Protein AF-A0A445IKS2-F1 (afdb_monomer_lite)

Sequence (73 aa):
MVRGAKGYLAPQWVSNHPIIVKADVYNYGMLLLEIIGGRRNLDMSFGAEDFFYPGSAYKEMTNGSIIKVADRR

Structure (mmCIF, N/CA/C/O backbone):
data_AF-A0A445IKS2-F1
#
_entry.id   AF-A0A445IKS2-F1
#
loop_
_atom_site.group_PDB
_atom_site.id
_atom_site.type_symbol
_atom_site.label_atom_id
_atom_site.label_alt_id
_atom_site.label_comp_id
_atom_site.label_asym_id
_atom_site.label_entity_id
_atom_site.label_seq_id
_atom_site.pdbx_PDB_ins_code
_atom_site.Cartn_x
_atom_site.Cartn_y
_atom_site.Cartn_z
_atom_site.occupancy
_atom_site.B_iso_or_equiv
_atom_site.auth_seq_id
_atom_site.auth_comp_id
_atom_site.auth_asym_id
_atom_site.auth_atom_id
_atom_site.pdbx_PDB_model_num
ATOM 1 N N . MET A 1 1 ? 14.786 12.096 -22.490 1.00 41.19 1 MET A N 1
ATOM 2 C CA . MET A 1 1 ? 13.324 12.269 -22.335 1.00 41.19 1 MET A CA 1
ATOM 3 C C . MET A 1 1 ? 12.813 11.158 -21.433 1.00 41.19 1 MET A C 1
ATOM 5 O O . MET A 1 1 ? 12.769 10.017 -21.867 1.00 41.19 1 MET A O 1
ATOM 9 N N . VAL A 1 2 ? 12.513 11.460 -20.170 1.00 43.97 2 VAL A N 1
ATOM 10 C CA . VAL A 1 2 ? 11.923 10.487 -19.237 1.00 43.97 2 VAL A CA 1
ATOM 11 C C . VAL A 1 2 ? 10.405 10.566 -19.394 1.00 43.97 2 VAL A C 1
ATOM 13 O O . VAL A 1 2 ? 9.816 11.612 -19.135 1.00 43.97 2 VAL A O 1
ATOM 16 N N . ARG A 1 3 ? 9.777 9.487 -19.872 1.00 57.78 3 ARG A N 1
ATOM 17 C CA . ARG A 1 3 ? 8.317 9.309 -19.852 1.00 57.78 3 ARG A CA 1
ATOM 18 C C . ARG A 1 3 ? 7.965 8.443 -18.646 1.00 57.78 3 ARG A C 1
ATOM 20 O O . ARG A 1 3 ? 8.200 7.243 -18.671 1.00 57.78 3 ARG A O 1
ATOM 27 N N . GLY A 1 4 ? 7.401 9.059 -17.614 1.00 52.47 4 GLY A N 1
ATOM 28 C CA . GLY A 1 4 ? 6.828 8.370 -16.459 1.00 52.47 4 GLY A CA 1
ATOM 29 C C . GLY A 1 4 ? 5.919 9.321 -15.687 1.00 52.47 4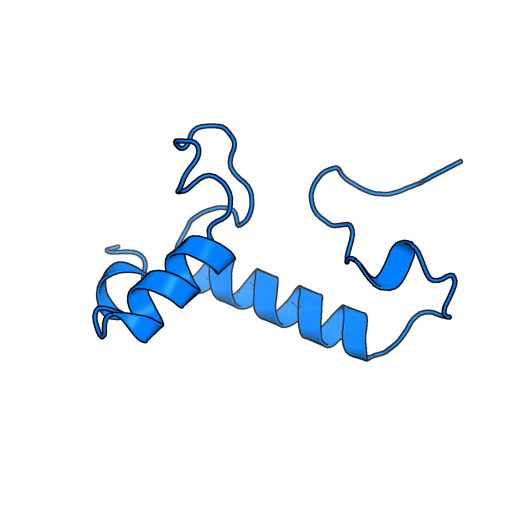 GLY A C 1
ATOM 30 O O . GLY A 1 4 ? 6.293 10.469 -15.445 1.00 52.47 4 GLY A O 1
ATOM 31 N N . ALA A 1 5 ? 4.711 8.875 -15.343 1.00 55.00 5 ALA A N 1
ATOM 32 C CA . ALA A 1 5 ? 3.813 9.635 -14.480 1.00 55.00 5 ALA A CA 1
ATOM 33 C C . ALA A 1 5 ? 4.388 9.679 -13.055 1.00 55.00 5 ALA A C 1
ATOM 35 O O . ALA A 1 5 ? 4.853 8.659 -12.538 1.00 55.00 5 ALA A O 1
ATOM 36 N N . LYS A 1 6 ? 4.361 10.857 -12.417 1.00 53.62 6 LYS A N 1
ATOM 37 C CA . LYS A 1 6 ? 4.768 11.017 -11.013 1.00 53.62 6 LYS A CA 1
ATOM 38 C C . LYS A 1 6 ? 3.939 10.059 -10.145 1.00 53.62 6 LYS A C 1
ATOM 40 O O . LYS A 1 6 ? 2.732 10.239 -10.044 1.00 53.62 6 LYS A O 1
ATOM 45 N N . GLY A 1 7 ? 4.592 9.051 -9.563 1.00 57.91 7 GLY A N 1
ATOM 46 C CA . GLY A 1 7 ? 3.970 8.066 -8.665 1.00 57.91 7 GLY A CA 1
ATOM 47 C C . GLY A 1 7 ? 4.156 6.595 -9.059 1.00 57.91 7 GLY A C 1
ATOM 48 O O . GLY A 1 7 ? 4.013 5.738 -8.199 1.00 57.91 7 GLY A O 1
ATOM 49 N N . TYR A 1 8 ? 4.540 6.296 -10.307 1.00 54.62 8 TYR A N 1
ATOM 50 C CA . TYR A 1 8 ? 4.659 4.918 -10.832 1.00 54.62 8 TYR A CA 1
ATOM 51 C C . TYR A 1 8 ? 6.107 4.473 -11.107 1.00 54.62 8 TYR A C 1
ATOM 53 O O . TYR A 1 8 ? 6.365 3.635 -11.969 1.00 54.62 8 TYR A O 1
ATOM 61 N N . LEU A 1 9 ? 7.084 5.059 -10.415 1.00 62.06 9 LEU A N 1
ATOM 62 C CA . LEU A 1 9 ? 8.495 4.715 -10.604 1.00 62.06 9 LEU A CA 1
ATOM 63 C C . LEU A 1 9 ? 8.935 3.696 -9.553 1.00 62.06 9 LEU A C 1
ATOM 65 O O . LEU A 1 9 ? 9.159 4.039 -8.395 1.00 62.06 9 LEU A O 1
ATOM 69 N N . ALA A 1 10 ? 9.060 2.436 -9.974 1.00 55.62 10 ALA A N 1
ATOM 70 C CA . ALA A 1 10 ? 9.582 1.360 -9.138 1.00 55.62 10 ALA A CA 1
ATOM 71 C C . ALA A 1 10 ? 11.086 1.569 -8.834 1.00 55.62 10 ALA A C 1
ATOM 73 O O . ALA A 1 10 ? 11.830 1.992 -9.722 1.00 55.62 10 ALA A O 1
ATOM 74 N N . PRO A 1 11 ? 11.581 1.209 -7.633 1.00 53.91 11 PRO A N 1
ATOM 75 C CA . PRO A 1 11 ? 12.96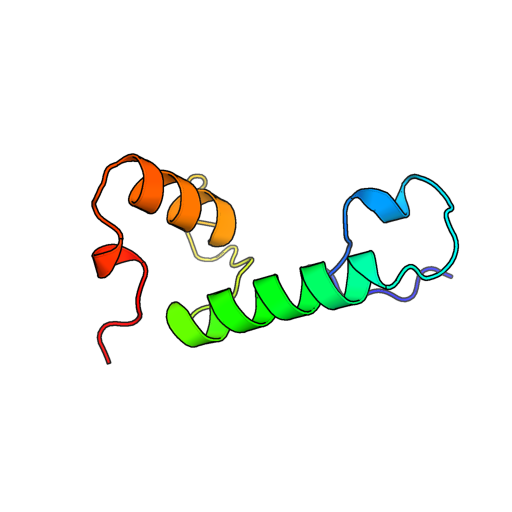6 1.462 -7.199 1.00 53.91 11 PRO A CA 1
ATOM 76 C C . PRO A 1 11 ? 14.034 0.791 -8.080 1.00 53.91 11 PRO A C 1
ATOM 78 O O . PRO A 1 11 ? 15.148 1.292 -8.206 1.00 53.91 11 PRO A O 1
ATOM 81 N N . GLN A 1 12 ? 13.680 -0.293 -8.775 1.00 47.41 12 GLN A N 1
ATOM 82 C CA . GLN A 1 12 ? 14.536 -0.950 -9.770 1.00 47.41 12 GLN A CA 1
ATOM 83 C C . GLN A 1 12 ? 14.816 -0.125 -11.044 1.00 47.41 12 GLN A C 1
ATOM 85 O O . GLN A 1 12 ? 15.708 -0.484 -11.812 1.00 47.41 12 GLN A O 1
ATOM 90 N N . TRP A 1 13 ? 14.127 1.002 -11.270 1.00 53.44 13 TRP A N 1
ATOM 91 C CA . TRP A 1 13 ? 14.434 1.918 -12.382 1.00 53.44 13 TRP A CA 1
ATOM 92 C C . TRP A 1 13 ? 15.762 2.666 -12.210 1.00 53.44 13 TRP A C 1
ATOM 94 O O . TRP A 1 13 ? 16.310 3.167 -13.188 1.00 53.44 13 TRP A O 1
ATOM 104 N N . VAL A 1 14 ? 16.322 2.695 -10.998 1.00 52.03 14 VAL A N 1
ATOM 105 C CA . VAL A 1 14 ? 17.666 3.238 -10.734 1.00 52.03 14 VAL A CA 1
ATOM 106 C C . VAL A 1 14 ? 18.766 2.266 -11.205 1.00 52.03 14 VAL A C 1
ATOM 108 O O . VAL A 1 14 ? 19.927 2.647 -11.317 1.00 52.03 14 VAL A O 1
ATOM 111 N N . SER A 1 15 ? 18.417 1.016 -11.541 1.00 53.44 15 SER A N 1
ATOM 112 C CA . SER A 1 15 ? 19.375 -0.078 -11.773 1.00 53.44 15 SER A CA 1
ATOM 113 C C . SER A 1 15 ? 19.447 -0.591 -13.217 1.00 53.44 15 SER A C 1
ATOM 115 O O . SER A 1 15 ? 19.994 -1.671 -13.441 1.00 53.44 15 SER A O 1
ATOM 117 N N . ASN A 1 16 ? 18.914 0.156 -14.193 1.00 50.66 16 ASN A N 1
ATOM 118 C CA . ASN A 1 16 ? 19.104 -0.072 -15.635 1.00 50.66 16 ASN A CA 1
ATOM 119 C C . ASN A 1 16 ? 18.905 -1.538 -16.105 1.00 50.66 16 ASN A C 1
ATOM 121 O O . ASN A 1 16 ? 19.635 -2.015 -16.972 1.00 50.66 16 ASN A O 1
ATOM 125 N N . HIS A 1 17 ? 17.951 -2.271 -15.514 1.00 53.12 17 HIS A N 1
ATOM 126 C CA . HIS A 1 17 ? 17.632 -3.653 -15.895 1.00 53.12 17 HIS A CA 1
ATOM 127 C C . HIS A 1 17 ? 16.415 -3.706 -16.834 1.00 53.12 17 HIS A C 1
ATOM 129 O O . HIS A 1 17 ? 15.470 -2.935 -16.650 1.00 53.12 17 HIS A O 1
ATOM 135 N N . PRO A 1 18 ? 16.429 -4.598 -17.844 1.00 49.56 18 PRO A N 1
ATOM 136 C CA . PRO A 1 18 ? 15.416 -4.655 -18.897 1.00 49.56 18 PRO A CA 1
ATOM 137 C C . PRO A 1 18 ? 14.048 -5.000 -18.311 1.00 49.56 18 PRO A C 1
ATOM 139 O O . PRO A 1 18 ? 13.985 -5.709 -17.318 1.00 49.56 18 PRO A O 1
ATOM 142 N N . ILE A 1 19 ? 12.973 -4.501 -18.927 1.00 65.06 19 ILE A N 1
ATOM 143 C CA . ILE A 1 19 ? 11.563 -4.668 -18.522 1.00 65.06 19 ILE A CA 1
ATOM 144 C C . ILE A 1 19 ? 11.320 -6.085 -17.973 1.00 65.06 19 ILE A C 1
ATOM 146 O O . ILE A 1 19 ? 11.309 -7.065 -18.714 1.00 65.06 19 ILE A O 1
ATOM 150 N N . ILE A 1 20 ? 11.206 -6.187 -16.647 1.00 61.25 20 ILE A N 1
ATOM 151 C CA . ILE A 1 20 ? 11.197 -7.457 -15.919 1.00 61.25 20 ILE A CA 1
ATOM 152 C C . ILE A 1 20 ? 9.759 -7.749 -15.506 1.00 61.25 20 ILE A C 1
ATOM 154 O O . ILE A 1 20 ? 9.121 -6.881 -14.921 1.00 61.25 20 ILE A O 1
ATOM 158 N N . VAL A 1 21 ? 9.300 -8.990 -15.675 1.00 71.88 21 VAL A N 1
ATOM 159 C CA . VAL A 1 21 ? 8.027 -9.533 -15.140 1.00 71.88 21 VAL A CA 1
ATOM 160 C C . VAL A 1 21 ? 7.772 -9.125 -13.675 1.00 71.88 21 VAL A C 1
ATOM 162 O O . VAL A 1 21 ? 6.639 -8.946 -13.242 1.00 71.88 21 VAL A O 1
ATOM 165 N N . LYS A 1 22 ? 8.841 -8.901 -12.899 1.00 73.44 22 LYS A N 1
ATOM 166 C CA . LYS A 1 22 ? 8.783 -8.395 -11.519 1.00 73.44 22 LYS A CA 1
ATOM 167 C C . LYS A 1 22 ? 8.175 -6.990 -11.383 1.00 73.44 22 LYS A C 1
ATOM 169 O O . LYS A 1 22 ? 7.601 -6.689 -10.342 1.00 73.44 22 LYS A O 1
ATOM 174 N N . ALA A 1 23 ? 8.302 -6.131 -12.393 1.00 77.19 23 ALA A N 1
ATOM 175 C CA . ALA A 1 23 ? 7.671 -4.815 -12.418 1.00 77.19 23 ALA A CA 1
ATOM 176 C C . ALA A 1 23 ? 6.149 -4.928 -12.585 1.00 77.19 23 ALA A C 1
ATOM 178 O O . ALA A 1 23 ? 5.423 -4.235 -11.879 1.00 77.19 23 ALA A O 1
ATOM 179 N N . ASP A 1 24 ? 5.672 -5.841 -13.434 1.00 85.00 24 ASP A N 1
ATOM 180 C CA . ASP A 1 24 ? 4.236 -6.085 -13.610 1.00 85.00 24 ASP A CA 1
ATOM 181 C C . ASP A 1 24 ? 3.609 -6.665 -12.340 1.00 85.00 24 ASP A C 1
ATOM 183 O O . ASP A 1 24 ? 2.553 -6.207 -11.915 1.00 85.00 24 ASP A O 1
ATOM 187 N N . VAL A 1 25 ? 4.296 -7.598 -11.669 1.00 88.69 25 VAL A N 1
ATOM 188 C CA . VAL A 1 25 ? 3.858 -8.135 -10.366 1.00 88.69 25 VAL A CA 1
ATOM 189 C C . VAL A 1 25 ? 3.783 -7.034 -9.308 1.00 88.69 25 VAL A C 1
ATOM 191 O O . VAL A 1 25 ? 2.810 -6.969 -8.558 1.00 88.69 25 VAL A O 1
ATOM 194 N N . TYR A 1 26 ? 4.782 -6.147 -9.256 1.00 86.38 26 TYR A N 1
ATOM 195 C CA . TYR A 1 26 ? 4.766 -5.011 -8.336 1.00 86.38 26 TYR A CA 1
ATOM 196 C C . TYR A 1 26 ? 3.590 -4.073 -8.629 1.00 86.38 26 TYR A C 1
ATOM 198 O O . TYR A 1 26 ? 2.813 -3.766 -7.728 1.00 86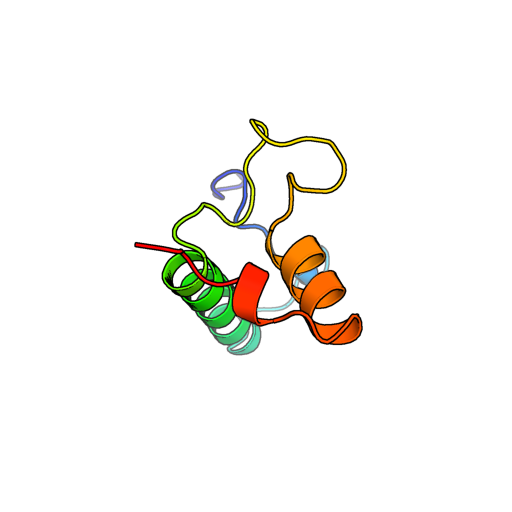.38 26 TYR A O 1
ATOM 206 N N . ASN A 1 27 ? 3.415 -3.666 -9.888 1.00 87.81 27 ASN A N 1
ATOM 207 C CA . ASN A 1 27 ? 2.326 -2.780 -10.298 1.00 87.81 27 ASN A CA 1
ATOM 208 C C . ASN A 1 27 ? 0.950 -3.407 -10.038 1.00 87.81 27 ASN A C 1
ATOM 210 O O . ASN A 1 27 ? 0.040 -2.712 -9.591 1.00 87.81 27 ASN A O 1
ATOM 214 N N . TYR A 1 28 ? 0.804 -4.716 -10.253 1.00 92.12 28 TYR A N 1
ATOM 215 C CA . TYR A 1 28 ? -0.409 -5.452 -9.910 1.00 92.12 28 TYR A CA 1
ATOM 216 C C . TYR A 1 28 ? -0.674 -5.442 -8.398 1.00 92.12 28 TYR A C 1
ATOM 218 O O . TYR A 1 28 ? -1.795 -5.171 -7.978 1.00 92.12 28 TYR A O 1
ATOM 226 N N . GLY A 1 29 ? 0.350 -5.652 -7.566 1.00 93.19 29 GLY A N 1
ATOM 227 C CA . GLY A 1 29 ? 0.223 -5.544 -6.109 1.00 93.19 29 GLY A CA 1
ATOM 228 C C . GLY A 1 29 ? -0.196 -4.144 -5.652 1.00 93.19 29 GLY A C 1
ATOM 229 O O . GLY A 1 29 ? -1.074 -4.006 -4.804 1.00 93.19 29 GLY A O 1
ATOM 230 N N . MET A 1 30 ? 0.371 -3.104 -6.263 1.00 92.12 30 MET A N 1
ATOM 231 C CA . MET A 1 30 ? -0.028 -1.718 -6.018 1.00 92.12 30 MET A CA 1
ATOM 232 C C . MET A 1 30 ? -1.493 -1.486 -6.405 1.00 92.12 30 MET A C 1
ATOM 234 O O . MET A 1 30 ? -2.242 -0.919 -5.615 1.00 92.12 30 MET A O 1
ATOM 238 N N . LEU A 1 31 ? -1.933 -1.975 -7.567 1.00 94.25 31 LEU A N 1
ATOM 239 C CA . LEU A 1 31 ? -3.329 -1.877 -7.996 1.00 94.25 31 LEU A CA 1
ATOM 240 C C . LEU A 1 31 ? -4.285 -2.561 -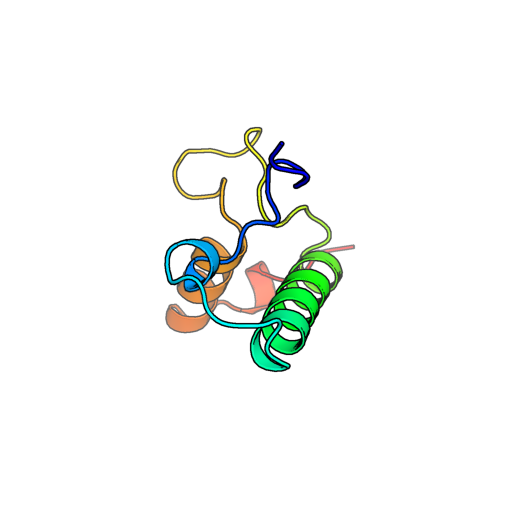7.007 1.00 94.25 31 LEU A C 1
ATOM 242 O O . LEU A 1 31 ? -5.315 -1.991 -6.660 1.00 94.25 31 LEU A O 1
ATOM 246 N N . LEU A 1 32 ? -3.943 -3.761 -6.526 1.00 93.88 32 LEU A N 1
ATOM 247 C CA . LEU A 1 32 ? -4.751 -4.464 -5.524 1.00 93.88 32 LEU A CA 1
ATOM 248 C C . LEU A 1 32 ? -4.893 -3.651 -4.238 1.00 93.88 32 LEU A C 1
ATOM 250 O O . LEU A 1 32 ? -5.983 -3.599 -3.678 1.00 93.88 32 LEU A O 1
ATOM 254 N N . LEU A 1 33 ? -3.821 -2.999 -3.787 1.00 92.38 33 LEU A N 1
ATOM 255 C CA . LEU A 1 33 ? -3.871 -2.128 -2.615 1.00 92.38 33 LEU A CA 1
ATOM 256 C C . LEU A 1 33 ? -4.817 -0.940 -2.834 1.00 92.38 33 LEU A C 1
ATOM 258 O O . LEU A 1 33 ? -5.603 -0.640 -1.942 1.00 92.38 33 LEU A O 1
ATOM 262 N N . GLU A 1 34 ? -4.830 -0.315 -4.014 1.00 92.31 34 GLU A N 1
ATOM 263 C CA . GLU A 1 34 ? -5.786 0.773 -4.292 1.00 92.31 34 GLU A CA 1
ATOM 264 C C . GLU A 1 34 ? -7.235 0.285 -4.308 1.00 92.31 34 GLU A C 1
ATOM 266 O O . GLU A 1 34 ? -8.118 0.981 -3.809 1.00 92.31 34 GLU A O 1
ATOM 271 N N . ILE A 1 35 ? -7.483 -0.915 -4.844 1.00 93.38 35 ILE A N 1
ATOM 272 C CA . ILE A 1 35 ? -8.817 -1.529 -4.859 1.00 93.38 35 ILE A CA 1
ATOM 273 C C . ILE A 1 35 ? -9.277 -1.842 -3.434 1.00 93.38 35 ILE A C 1
ATOM 275 O O . ILE A 1 35 ? -10.397 -1.504 -3.067 1.00 93.38 35 ILE A O 1
ATOM 279 N N . ILE A 1 36 ? -8.419 -2.476 -2.631 1.00 90.62 36 ILE A N 1
ATOM 280 C CA . ILE A 1 36 ? -8.741 -2.862 -1.253 1.00 90.62 36 ILE A CA 1
ATOM 281 C C . ILE A 1 36 ? -8.927 -1.623 -0.377 1.00 90.62 36 ILE A C 1
ATOM 283 O O . ILE A 1 36 ? -9.842 -1.596 0.437 1.00 90.62 36 ILE A O 1
ATOM 287 N N . GLY A 1 37 ? -8.068 -0.616 -0.525 1.00 89.00 37 GLY A N 1
ATOM 288 C CA . GLY A 1 37 ? -8.076 0.587 0.303 1.00 89.00 37 GLY A CA 1
ATOM 289 C C . GLY A 1 37 ? -9.045 1.674 -0.133 1.00 89.00 37 GLY A C 1
ATOM 290 O O . GLY A 1 37 ? -9.255 2.620 0.623 1.00 89.00 37 GLY A O 1
ATOM 291 N N . GLY A 1 38 ? -9.576 1.605 -1.357 1.00 90.44 38 GLY A N 1
ATOM 292 C CA . GLY A 1 38 ? -10.445 2.643 -1.919 1.00 90.44 38 GLY A CA 1
ATOM 293 C C . GLY A 1 38 ? -9.767 4.013 -2.068 1.00 90.44 38 GLY A C 1
ATOM 294 O O . GLY A 1 38 ? -10.438 5.029 -2.253 1.00 90.44 38 GLY A O 1
ATOM 295 N N . ARG A 1 39 ? -8.432 4.072 -1.978 1.00 89.88 39 ARG A N 1
ATOM 296 C CA . ARG A 1 39 ? -7.628 5.301 -2.021 1.00 89.88 39 ARG A CA 1
ATOM 297 C C . ARG A 1 39 ? -6.362 5.107 -2.841 1.00 89.88 39 ARG A C 1
ATOM 299 O O . ARG A 1 39 ? -5.899 3.989 -3.044 1.00 89.88 39 ARG A O 1
ATOM 306 N N . ARG A 1 40 ? -5.778 6.218 -3.291 1.00 90.50 40 ARG A N 1
ATOM 307 C CA . ARG A 1 40 ? -4.518 6.203 -4.042 1.00 90.50 40 ARG A CA 1
ATOM 308 C C . ARG A 1 40 ? -3.362 5.749 -3.161 1.00 90.50 40 ARG A C 1
ATOM 310 O O . ARG A 1 40 ? -3.270 6.144 -1.997 1.00 90.50 40 ARG A O 1
ATOM 317 N N . ASN A 1 41 ? -2.440 4.996 -3.755 1.00 91.19 41 ASN A N 1
ATOM 318 C CA . ASN A 1 41 ? -1.247 4.518 -3.061 1.00 91.19 41 ASN A CA 1
ATOM 319 C C . ASN A 1 41 ? -0.315 5.642 -2.595 1.00 91.19 41 ASN A C 1
ATOM 321 O O . ASN A 1 41 ? 0.340 5.516 -1.561 1.00 91.19 41 ASN A O 1
ATOM 325 N N . LEU A 1 42 ? -0.244 6.722 -3.375 1.00 90.44 42 LEU A N 1
ATOM 326 C CA . LEU A 1 42 ? 0.508 7.924 -3.047 1.00 90.44 42 LEU A CA 1
ATOM 327 C C . LEU A 1 42 ? -0.437 9.117 -3.106 1.00 90.44 42 LEU A C 1
ATOM 329 O O . LEU A 1 42 ? -0.908 9.498 -4.181 1.00 90.44 42 LEU A O 1
ATOM 333 N N . ASP A 1 43 ? -0.713 9.694 -1.945 1.00 88.62 43 ASP A N 1
ATOM 334 C CA . ASP A 1 43 ? -1.644 10.802 -1.805 1.00 88.62 43 ASP A CA 1
ATOM 335 C C . ASP A 1 43 ? -1.099 11.837 -0.815 1.00 88.62 43 ASP A C 1
ATOM 337 O O . ASP A 1 43 ? -1.031 11.610 0.391 1.00 88.62 43 ASP A O 1
ATOM 341 N N . MET A 1 44 ? -0.694 12.991 -1.354 1.00 85.25 44 MET A N 1
ATOM 342 C CA . MET A 1 44 ? -0.103 14.093 -0.587 1.00 85.25 44 MET A CA 1
ATOM 343 C C . MET A 1 44 ? -1.127 14.860 0.257 1.00 85.25 44 MET A C 1
ATOM 345 O O . MET A 1 44 ? -0.739 15.737 1.023 1.00 85.25 44 MET A O 1
ATOM 349 N N . SER A 1 45 ? -2.422 14.567 0.122 1.00 87.06 45 SER A N 1
ATOM 350 C CA . SER A 1 45 ? -3.449 15.125 1.001 1.00 87.06 45 SER A CA 1
ATOM 351 C C . SER A 1 45 ? -3.442 14.489 2.397 1.00 87.06 45 SER A C 1
ATOM 353 O O . SER A 1 45 ? -4.072 15.027 3.305 1.00 87.06 45 SER A O 1
ATOM 355 N N . PHE A 1 46 ? -2.721 13.378 2.591 1.00 83.06 46 PHE A N 1
ATOM 356 C CA . PHE A 1 46 ? -2.538 12.729 3.890 1.00 83.06 46 PHE A CA 1
ATOM 357 C C . PHE A 1 46 ? -1.266 13.209 4.603 1.00 83.06 46 PHE A C 1
ATOM 359 O O . PHE A 1 46 ? -0.349 13.757 3.993 1.00 83.06 46 PHE A O 1
ATOM 366 N N . GLY A 1 47 ? -1.211 12.998 5.922 1.00 84.94 47 GLY A N 1
ATOM 367 C CA . GLY A 1 47 ? -0.052 13.355 6.742 1.00 84.94 47 GLY A CA 1
ATOM 368 C C . GLY A 1 47 ? 1.218 12.575 6.376 1.00 84.94 47 GLY A C 1
ATOM 369 O O . GLY A 1 47 ? 1.172 11.578 5.657 1.00 84.94 47 GLY A O 1
ATOM 370 N N . ALA A 1 48 ? 2.360 13.005 6.922 1.00 79.62 48 ALA A N 1
ATOM 371 C CA . ALA A 1 48 ? 3.680 12.424 6.643 1.00 79.62 48 ALA A CA 1
ATOM 372 C C . ALA A 1 48 ? 3.798 10.914 6.943 1.00 79.62 48 ALA A C 1
ATOM 374 O O . ALA A 1 48 ? 4.661 10.249 6.386 1.00 79.62 48 ALA A O 1
ATOM 375 N N . GLU A 1 49 ? 2.919 10.368 7.780 1.00 77.56 49 GLU A N 1
ATOM 376 C CA . GLU A 1 49 ? 2.883 8.937 8.103 1.00 77.56 49 GLU A CA 1
ATOM 377 C C . GLU A 1 49 ? 1.993 8.127 7.149 1.00 77.56 49 GLU A C 1
ATOM 379 O O . GLU A 1 49 ? 2.170 6.920 7.033 1.00 77.56 49 GLU A O 1
ATOM 384 N N . ASP A 1 50 ? 1.058 8.781 6.451 1.00 83.19 50 ASP A N 1
ATOM 385 C CA . ASP A 1 50 ? -0.014 8.124 5.694 1.00 83.19 50 ASP A CA 1
ATOM 386 C C . ASP A 1 50 ? -0.057 8.500 4.214 1.00 83.19 50 ASP A C 1
ATOM 388 O O . ASP A 1 50 ? -0.909 7.997 3.479 1.00 83.19 50 ASP A O 1
ATOM 392 N N . PHE A 1 51 ? 0.847 9.363 3.744 1.00 87.44 51 PHE A N 1
ATOM 393 C CA . PHE A 1 51 ? 0.924 9.730 2.328 1.00 87.44 51 PHE A CA 1
ATOM 394 C C . PHE A 1 51 ? 1.275 8.536 1.428 1.00 87.44 51 PHE A C 1
ATOM 396 O O . PHE A 1 51 ? 0.946 8.553 0.241 1.00 87.44 51 PHE A O 1
ATOM 403 N N . PHE A 1 52 ? 1.929 7.507 1.982 1.00 91.38 52 PHE A N 1
ATOM 404 C CA . PHE A 1 52 ? 2.279 6.268 1.295 1.00 91.38 52 PHE A CA 1
ATOM 405 C C . PHE A 1 52 ? 1.497 5.088 1.876 1.00 91.38 52 PHE A C 1
ATOM 407 O O . PHE A 1 52 ? 1.925 4.411 2.814 1.00 91.38 52 PHE A O 1
ATOM 414 N N . TYR A 1 53 ? 0.340 4.826 1.276 1.00 91.38 53 TYR A N 1
ATOM 415 C CA . TYR A 1 53 ? -0.623 3.844 1.759 1.00 91.38 53 TYR A CA 1
ATOM 416 C C . TYR A 1 53 ? -0.073 2.409 1.884 1.00 91.38 53 TYR A C 1
ATOM 418 O O . TYR A 1 53 ? -0.357 1.788 2.906 1.00 91.38 53 TYR A O 1
ATOM 426 N N . PRO A 1 54 ? 0.762 1.868 0.968 1.00 92.31 54 PRO A N 1
ATOM 427 C CA . PRO A 1 54 ? 1.352 0.539 1.160 1.00 92.31 54 PRO A CA 1
ATOM 428 C C . PRO A 1 54 ? 2.196 0.419 2.435 1.00 92.31 54 PRO A C 1
ATOM 430 O O . PRO A 1 54 ? 2.206 -0.633 3.073 1.00 92.31 54 PRO A O 1
ATOM 433 N N . GLY A 1 55 ? 2.890 1.495 2.825 1.00 91.06 55 GLY A N 1
ATOM 434 C CA . GLY A 1 55 ? 3.668 1.540 4.063 1.00 91.06 55 GLY A CA 1
ATOM 435 C C . GLY A 1 55 ? 2.770 1.479 5.295 1.00 91.06 55 GLY A C 1
ATOM 436 O O . GLY A 1 55 ? 2.985 0.642 6.175 1.00 91.06 55 GLY A O 1
ATOM 437 N N . SER A 1 56 ? 1.716 2.299 5.325 1.00 88.81 56 SER A N 1
ATOM 438 C CA . SER A 1 56 ? 0.713 2.270 6.397 1.00 88.81 56 SER A CA 1
ATOM 439 C C . SER A 1 56 ? -0.019 0.925 6.459 1.00 88.81 56 SER A C 1
ATOM 441 O O . SER A 1 56 ? -0.188 0.366 7.539 1.00 88.81 56 SER A O 1
ATOM 443 N N . ALA A 1 57 ? -0.396 0.355 5.311 1.00 89.75 57 ALA A N 1
ATOM 444 C CA . ALA A 1 57 ? -1.059 -0.944 5.212 1.00 89.75 57 ALA A CA 1
ATOM 445 C C . ALA A 1 57 ? -0.198 -2.074 5.792 1.00 89.75 57 ALA A C 1
ATOM 447 O O . ALA A 1 57 ? -0.686 -2.907 6.557 1.00 89.75 57 ALA A O 1
ATOM 448 N N . TYR A 1 58 ? 1.100 -2.072 5.481 1.00 90.62 58 TYR A N 1
ATOM 449 C CA . TYR A 1 58 ? 2.047 -3.030 6.041 1.00 90.62 58 TYR A CA 1
ATOM 450 C C . TYR A 1 58 ? 2.177 -2.884 7.564 1.00 90.62 58 TYR A C 1
ATOM 452 O O . TYR A 1 58 ? 2.139 -3.883 8.281 1.00 90.62 58 TYR A O 1
ATOM 460 N N . LYS A 1 59 ? 2.252 -1.648 8.070 1.00 89.94 59 LYS A N 1
ATOM 461 C CA . LYS A 1 59 ? 2.298 -1.357 9.511 1.00 89.94 59 LYS A CA 1
ATOM 462 C C . LYS A 1 59 ? 1.054 -1.877 10.237 1.00 89.94 59 LYS A C 1
ATOM 464 O O . LYS A 1 59 ? 1.170 -2.546 11.263 1.00 89.94 59 LYS A O 1
ATOM 469 N N . GLU A 1 60 ? -0.137 -1.636 9.695 1.00 88.94 60 GLU A N 1
ATOM 470 C CA . GLU A 1 60 ? -1.385 -2.143 10.277 1.00 88.94 60 GLU A CA 1
ATOM 471 C C . GLU A 1 60 ? -1.483 -3.674 10.204 1.00 88.94 60 GLU A C 1
ATOM 473 O O . GLU A 1 60 ? -1.988 -4.300 11.139 1.00 88.94 60 GLU A O 1
ATOM 478 N N . MET A 1 61 ? -0.934 -4.296 9.154 1.00 88.44 61 MET A N 1
ATOM 479 C CA . MET A 1 61 ? -0.817 -5.753 9.060 1.00 88.44 61 MET A CA 1
ATOM 480 C C . MET A 1 61 ? 0.091 -6.319 10.160 1.00 88.44 61 MET A C 1
ATOM 482 O O . MET A 1 61 ? -0.296 -7.275 10.830 1.00 88.44 61 MET A O 1
ATOM 486 N N . THR A 1 62 ? 1.257 -5.710 10.409 1.00 90.81 62 THR A N 1
ATOM 487 C CA . THR A 1 62 ? 2.167 -6.136 11.489 1.00 90.81 62 THR A CA 1
ATOM 488 C C . THR A 1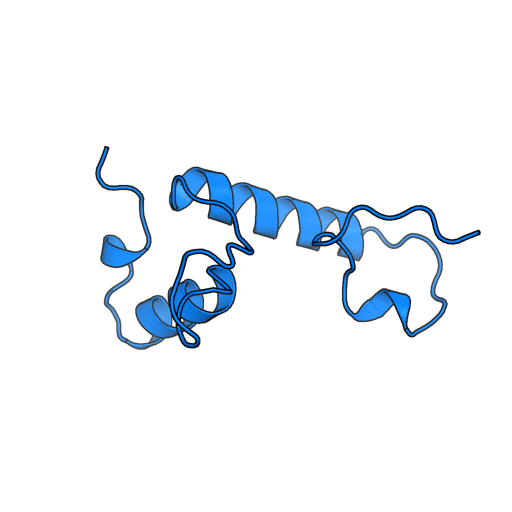 62 ? 1.595 -5.893 12.882 1.00 90.81 62 THR A C 1
ATOM 490 O O . THR A 1 62 ? 1.872 -6.655 13.803 1.00 90.81 62 THR A O 1
ATOM 493 N N . ASN A 1 63 ? 0.750 -4.873 13.031 1.00 89.69 63 ASN A N 1
ATOM 494 C CA . ASN A 1 63 ? 0.070 -4.551 14.284 1.00 89.69 63 ASN A CA 1
ATOM 495 C C . ASN A 1 63 ? -1.167 -5.436 14.541 1.00 89.69 63 ASN A C 1
ATOM 497 O O . ASN A 1 63 ? -1.838 -5.266 15.558 1.00 89.69 63 ASN A O 1
ATOM 501 N N . GLY A 1 64 ? -1.505 -6.352 13.624 1.00 88.88 64 GLY A N 1
ATOM 502 C CA . GLY A 1 64 ? -2.669 -7.235 13.736 1.00 88.88 64 GLY A CA 1
ATOM 503 C C . GLY A 1 64 ? -4.015 -6.552 13.463 1.00 88.88 64 GLY A C 1
ATOM 504 O O . GLY A 1 64 ? -5.062 -7.125 13.752 1.00 88.88 64 GLY A O 1
ATOM 505 N N . SER A 1 65 ? -4.020 -5.339 12.897 1.00 86.38 65 SER A N 1
ATOM 506 C CA . SER A 1 65 ? -5.226 -4.535 12.646 1.00 86.38 65 SER A CA 1
ATOM 507 C C . SER A 1 65 ? -5.544 -4.387 11.152 1.00 86.38 65 SER A C 1
ATOM 509 O O . SER A 1 65 ? -5.919 -3.319 10.676 1.00 86.38 65 SER A O 1
ATOM 511 N N . ILE A 1 66 ? -5.443 -5.484 10.396 1.00 84.06 66 ILE A N 1
ATOM 512 C CA . ILE A 1 66 ? -5.609 -5.483 8.931 1.00 84.06 66 ILE A CA 1
ATOM 513 C C . ILE A 1 66 ? -6.981 -4.980 8.451 1.00 84.06 66 ILE A C 1
ATOM 515 O O . ILE A 1 66 ? -7.088 -4.414 7.369 1.00 84.06 66 ILE A O 1
ATOM 519 N N . ILE A 1 67 ? -8.030 -5.108 9.269 1.00 85.31 67 ILE A N 1
ATOM 520 C CA . ILE A 1 67 ? -9.383 -4.631 8.930 1.00 85.31 67 ILE A CA 1
ATOM 521 C C . ILE A 1 67 ? -9.414 -3.108 8.721 1.00 85.31 67 ILE A C 1
ATOM 523 O O . ILE A 1 67 ? -10.236 -2.611 7.960 1.00 85.31 67 ILE A O 1
ATOM 527 N N . LYS A 1 68 ? -8.503 -2.349 9.344 1.00 84.06 68 LYS A N 1
ATOM 528 C CA . LYS A 1 68 ? -8.417 -0.893 9.151 1.00 84.06 68 LYS A CA 1
ATOM 529 C C . LYS A 1 68 ? -7.870 -0.488 7.783 1.00 84.06 68 LYS A C 1
ATOM 531 O O . LYS A 1 68 ? -8.014 0.671 7.410 1.00 84.06 68 LYS A O 1
ATOM 536 N N . VAL A 1 69 ? -7.218 -1.413 7.082 1.00 85.44 69 VAL A N 1
ATOM 537 C CA . VAL A 1 69 ? -6.591 -1.173 5.780 1.00 85.44 69 VAL A CA 1
ATOM 538 C C . VAL A 1 69 ? -7.633 -1.174 4.664 1.00 85.44 69 VAL A C 1
ATOM 540 O O . VAL A 1 69 ? -7.471 -0.431 3.700 1.00 85.44 69 VAL A O 1
ATOM 543 N N . ALA A 1 70 ? -8.692 -1.974 4.797 1.00 85.69 70 ALA A N 1
ATOM 544 C CA . ALA A 1 70 ? -9.748 -2.078 3.798 1.00 85.69 70 ALA A CA 1
ATOM 545 C C . ALA A 1 70 ? -10.679 -0.853 3.806 1.00 85.69 70 ALA A C 1
ATOM 547 O O . ALA A 1 70 ? -10.964 -0.282 4.865 1.00 85.69 70 ALA A O 1
ATOM 548 N N . ASP A 1 71 ? -11.169 -0.474 2.624 1.00 82.88 71 ASP A N 1
ATOM 549 C CA . ASP A 1 71 ? -12.232 0.516 2.468 1.00 82.88 71 ASP A CA 1
ATOM 550 C C . ASP A 1 71 ? -13.465 0.073 3.275 1.00 82.88 71 ASP A C 1
ATOM 552 O O . ASP A 1 71 ? -13.798 -1.111 3.348 1.00 82.88 71 ASP A O 1
ATOM 556 N N . ARG A 1 72 ? -14.126 1.034 3.923 1.00 75.06 72 ARG A N 1
ATOM 557 C CA . ARG A 1 72 ? -15.299 0.799 4.782 1.00 75.06 72 ARG A CA 1
ATOM 558 C C . ARG A 1 72 ? -16.628 0.899 4.032 1.00 75.06 72 ARG A C 1
ATOM 560 O O . ARG A 1 72 ? -17.672 0.874 4.685 1.00 75.06 72 ARG A O 1
ATOM 567 N N . ARG A 1 73 ? -16.586 1.1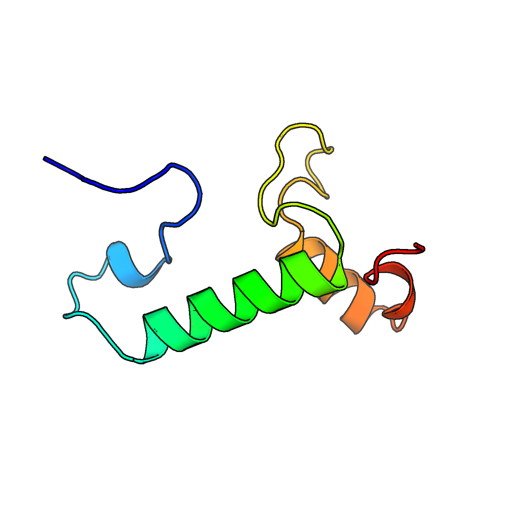15 2.719 1.00 61.44 73 ARG A N 1
ATOM 568 C CA . ARG A 1 73 ? -17.772 1.234 1.870 1.00 61.44 73 ARG A CA 1
ATOM 569 C C . ARG A 1 73 ? -18.584 -0.050 1.771 1.00 61.44 73 ARG A C 1
ATOM 571 O O . ARG A 1 73 ? -17.984 -1.144 1.767 1.00 61.44 73 ARG A O 1
#

Radius of gyration: 13.94 Å; chains: 1; bounding box: 37×25×37 Å

Foldseek 3Di:
DDDDDPPLDDPCVVVPDPDDPVSVVVVVVLVVLCQFQVDHQAQPVDDPCPRHLVNVCVVCVVVVNNVNSGDPD

Secondary structure (DSSP, 8-state):
-----TT---GGGGGT----HHHHHHHHHHHHHHHHHSS-SB-TTS-TTTSBHHHHHHHHHHTT-GGGTS---

InterPro domains:
  IPR011009 Protein kinase-like domain superfamily [SSF56112] (2-47)

pLDDT: mean 77.8, std 15.99, range [41.19, 94.25]

Organism: Glycine soja (NCBI:txid3848)